Protein AF-A0AAJ3CX21-F1 (afdb_monomer)

Sequence (70 aa):
MIFLTPEEYKKRFNSAQGEILLIYLSNADLNLSRVLEKDLLMGAFLDTDFQVYYVGEYLIALQNYIRSKL

Structure (mmCIF, N/CA/C/O backbone):
data_AF-A0AAJ3CX21-F1
#
_entry.id   AF-A0AAJ3CX21-F1
#
loop_
_atom_site.group_PDB
_atom_site.id
_atom_site.type_symbol
_atom_site.label_atom_id
_atom_site.label_alt_id
_atom_site.label_comp_id
_atom_site.label_asym_id
_atom_site.label_entity_id
_atom_site.label_seq_id
_atom_site.pdbx_PDB_ins_code
_atom_site.Cartn_x
_atom_site.Cartn_y
_atom_site.Cartn_z
_atom_site.occupancy
_atom_site.B_iso_or_equiv
_atom_site.auth_seq_id
_atom_site.auth_comp_id
_atom_site.auth_asym_id
_atom_site.auth_atom_id
_atom_site.pdbx_PDB_model_num
ATOM 1 N N . MET A 1 1 ? 18.576 -4.432 -5.380 1.00 75.75 1 MET A N 1
ATOM 2 C CA . MET A 1 1 ? 17.602 -3.336 -5.537 1.00 75.75 1 MET A CA 1
ATOM 3 C C . MET A 1 1 ? 17.482 -3.050 -7.019 1.00 75.75 1 MET A C 1
ATOM 5 O O . MET A 1 1 ? 18.487 -2.738 -7.650 1.00 75.75 1 MET A O 1
ATOM 9 N N . ILE A 1 2 ? 16.303 -3.296 -7.579 1.00 89.31 2 ILE A N 1
ATOM 10 C CA . ILE A 1 2 ? 15.985 -3.105 -8.997 1.00 89.31 2 ILE A CA 1
ATOM 11 C C . ILE A 1 2 ? 15.431 -1.691 -9.168 1.00 89.31 2 ILE A C 1
ATOM 13 O O . ILE A 1 2 ? 14.505 -1.320 -8.453 1.00 89.31 2 ILE A O 1
ATOM 17 N N . PHE A 1 3 ? 15.973 -0.930 -10.116 1.00 91.31 3 PHE A N 1
ATOM 18 C CA . PHE A 1 3 ? 15.391 0.346 -10.527 1.00 91.31 3 PHE A CA 1
ATOM 19 C C . PHE A 1 3 ? 14.306 0.079 -11.559 1.00 91.31 3 PHE A C 1
ATOM 21 O O . PHE A 1 3 ? 14.599 -0.460 -12.629 1.00 91.31 3 PHE A O 1
ATOM 28 N N . LEU A 1 4 ? 13.062 0.422 -11.234 1.00 91.75 4 LEU A N 1
ATOM 29 C CA . LEU A 1 4 ? 11.962 0.269 -12.179 1.00 91.75 4 LEU A CA 1
ATOM 30 C C . LEU A 1 4 ? 11.912 1.440 -13.155 1.00 91.75 4 LEU A C 1
ATOM 32 O O . LEU A 1 4 ? 12.041 2.606 -12.780 1.00 91.75 4 LEU A O 1
ATOM 36 N N . THR A 1 5 ? 11.618 1.134 -14.412 1.00 95.31 5 THR A N 1
ATOM 37 C CA . THR A 1 5 ? 11.137 2.151 -15.347 1.00 95.31 5 THR A CA 1
ATOM 38 C C . THR A 1 5 ? 9.734 2.631 -14.941 1.00 95.31 5 THR A C 1
ATOM 40 O O . THR A 1 5 ? 8.982 1.890 -14.293 1.00 95.31 5 THR A O 1
ATOM 43 N N . PRO A 1 6 ? 9.312 3.839 -15.361 1.00 94.81 6 PRO A N 1
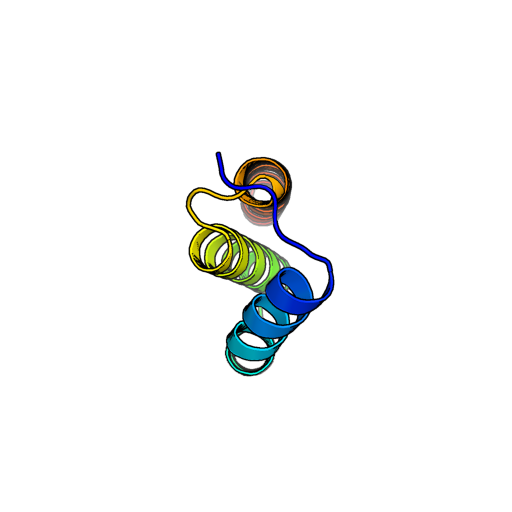ATOM 44 C CA . PRO A 1 6 ? 7.959 4.330 -15.092 1.00 94.81 6 PRO A CA 1
ATOM 45 C C . PRO A 1 6 ? 6.843 3.376 -15.552 1.00 94.81 6 PRO A C 1
ATOM 47 O O . PRO A 1 6 ? 5.822 3.246 -14.878 1.00 94.81 6 PRO A O 1
ATOM 50 N N . GLU A 1 7 ? 7.039 2.668 -16.668 1.00 96.88 7 GLU A N 1
ATOM 51 C CA . GLU A 1 7 ? 6.058 1.706 -17.185 1.00 96.88 7 GLU A CA 1
ATOM 52 C C . GLU A 1 7 ? 5.969 0.437 -16.327 1.00 96.88 7 GLU A C 1
ATOM 54 O O . GLU A 1 7 ? 4.872 -0.064 -16.067 1.00 96.88 7 GLU A O 1
ATOM 59 N N . GLU A 1 8 ? 7.095 -0.070 -15.822 1.00 95.06 8 GLU A N 1
ATOM 60 C CA . GLU A 1 8 ? 7.095 -1.212 -14.900 1.00 95.06 8 GLU A CA 1
ATOM 61 C C . GLU A 1 8 ? 6.457 -0.852 -13.559 1.00 95.06 8 GLU A C 1
ATOM 63 O O . GLU A 1 8 ? 5.680 -1.647 -13.021 1.00 95.06 8 GLU A O 1
ATOM 68 N N . TYR A 1 9 ? 6.726 0.358 -13.053 1.00 95.50 9 TYR A N 1
ATOM 69 C CA . TYR A 1 9 ? 6.041 0.892 -11.878 1.00 95.50 9 TYR A CA 1
ATOM 70 C C . TYR A 1 9 ? 4.528 0.921 -12.103 1.00 95.50 9 TYR A C 1
ATOM 72 O O . TYR A 1 9 ? 3.765 0.358 -11.316 1.00 95.50 9 TYR A O 1
ATOM 80 N N . LYS A 1 10 ? 4.088 1.520 -13.215 1.00 96.31 10 LYS A N 1
ATOM 81 C CA . LYS A 1 10 ? 2.668 1.653 -13.555 1.00 96.31 10 LYS A CA 1
ATOM 82 C C . LYS A 1 10 ? 1.988 0.294 -13.670 1.00 96.31 10 LYS A C 1
ATOM 84 O O . LYS A 1 10 ? 0.889 0.116 -13.154 1.00 96.31 10 LYS A O 1
ATOM 89 N N . LYS A 1 11 ? 2.644 -0.684 -14.299 1.00 96.44 11 LYS A N 1
ATOM 90 C CA . LYS A 1 11 ? 2.125 -2.051 -14.417 1.00 96.44 11 LYS A CA 1
ATOM 91 C C . LYS A 1 11 ? 1.900 -2.691 -13.045 1.00 96.44 11 LYS A C 1
ATOM 93 O O . LYS A 1 11 ? 0.822 -3.233 -12.813 1.00 96.44 11 LYS A O 1
ATOM 98 N N . ARG A 1 12 ? 2.884 -2.608 -12.144 1.00 95.06 12 ARG A N 1
ATOM 99 C CA . ARG A 1 12 ? 2.787 -3.161 -10.780 1.00 95.06 12 ARG A CA 1
ATOM 100 C C . ARG A 1 12 ? 1.721 -2.453 -9.947 1.00 95.06 12 ARG A C 1
ATOM 102 O O . ARG A 1 12 ? 0.904 -3.109 -9.305 1.00 95.06 12 ARG A O 1
ATOM 109 N N . PHE A 1 13 ? 1.672 -1.126 -10.013 1.00 95.44 13 PHE A N 1
ATOM 110 C CA . PHE A 1 13 ? 0.649 -0.350 -9.317 1.00 95.44 13 PHE A CA 1
ATOM 111 C C . PHE A 1 13 ? -0.762 -0.711 -9.800 1.00 95.44 13 PHE A C 1
ATOM 113 O O . PHE A 1 13 ? -1.645 -0.994 -8.993 1.00 95.44 13 PHE A O 1
ATOM 120 N N . ASN A 1 14 ? -0.963 -0.792 -11.118 1.00 95.81 14 ASN A N 1
ATOM 121 C CA . ASN A 1 14 ? -2.251 -1.170 -11.698 1.00 95.81 14 ASN A CA 1
ATOM 122 C C . ASN A 1 14 ? -2.680 -2.585 -11.290 1.00 95.81 14 ASN A C 1
ATOM 124 O O . ASN A 1 14 ? -3.870 -2.807 -11.079 1.00 95.81 14 ASN A O 1
ATOM 128 N N . SER A 1 15 ? -1.743 -3.532 -11.138 1.00 94.75 15 SER A N 1
ATOM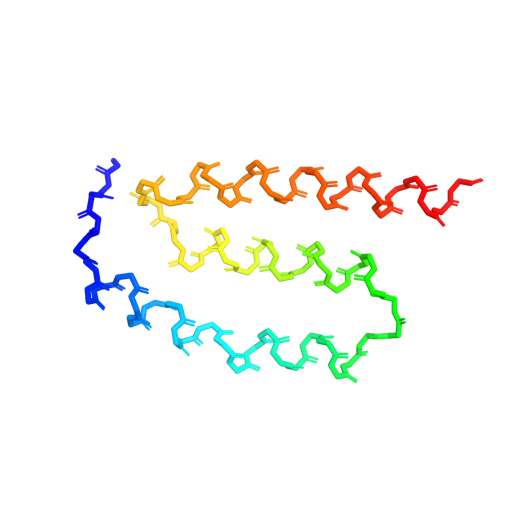 129 C CA . SER A 1 15 ? -2.088 -4.868 -10.631 1.00 94.75 15 SER A CA 1
ATOM 130 C C . SER A 1 15 ? -2.572 -4.863 -9.179 1.00 94.75 15 SER A C 1
ATOM 132 O O . SER A 1 15 ? -3.419 -5.679 -8.839 1.00 94.75 15 SER A O 1
ATOM 134 N N . ALA A 1 16 ? -2.109 -3.924 -8.347 1.00 95.75 16 ALA A N 1
ATOM 135 C CA . ALA A 1 16 ? -2.541 -3.801 -6.953 1.00 95.75 16 ALA A CA 1
ATOM 136 C C . ALA A 1 16 ? -3.827 -2.965 -6.784 1.00 95.75 16 ALA A C 1
ATOM 138 O O . ALA A 1 16 ? -4.506 -3.062 -5.764 1.00 95.75 16 ALA A O 1
ATOM 139 N N . GLN A 1 17 ? -4.194 -2.142 -7.772 1.00 95.12 17 GLN A N 1
ATOM 140 C CA . GLN A 1 17 ? -5.273 -1.156 -7.642 1.00 95.12 17 GLN A CA 1
ATOM 141 C C . GLN A 1 17 ? -6.644 -1.777 -7.325 1.00 95.12 17 GLN A C 1
ATOM 143 O O . GLN A 1 17 ? -7.420 -1.203 -6.559 1.00 95.12 17 GLN A O 1
ATOM 148 N N . GLY A 1 18 ? -6.941 -2.951 -7.892 1.00 96.38 18 GLY A N 1
ATOM 149 C CA . GLY A 1 18 ? -8.186 -3.669 -7.609 1.00 96.38 18 GLY A CA 1
ATOM 150 C C . GLY A 1 18 ? -8.276 -4.130 -6.152 1.00 96.38 18 GLY A C 1
ATO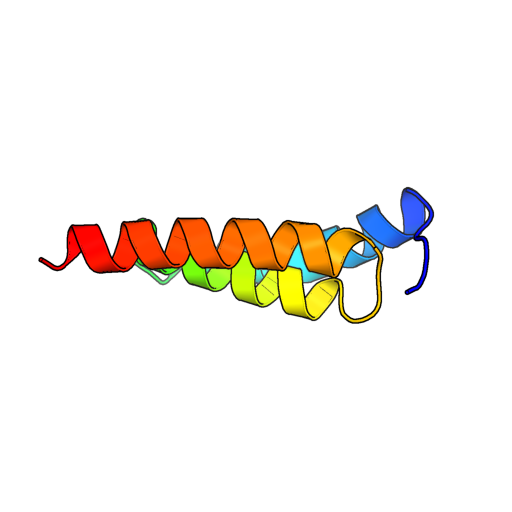M 151 O O . GLY A 1 18 ? -9.307 -3.953 -5.508 1.00 96.38 18 GLY A O 1
ATOM 152 N N . GLU A 1 19 ? -7.182 -4.655 -5.608 1.00 97.38 19 GLU A N 1
ATOM 153 C CA . GLU A 1 19 ? -7.108 -5.099 -4.214 1.00 97.38 19 GLU A CA 1
ATOM 154 C C . GLU A 1 19 ? -7.172 -3.918 -3.239 1.00 97.38 19 GLU A C 1
ATOM 156 O O . GLU A 1 19 ? -7.895 -3.986 -2.247 1.00 97.38 19 GLU A O 1
ATOM 161 N N . ILE A 1 20 ? -6.524 -2.793 -3.567 1.00 97.06 20 ILE A N 1
ATOM 162 C CA . ILE A 1 20 ? -6.649 -1.540 -2.804 1.00 97.06 20 ILE A CA 1
ATOM 163 C C . ILE A 1 20 ? -8.118 -1.121 -2.701 1.00 97.06 20 ILE A C 1
ATOM 165 O O . ILE A 1 20 ? -8.601 -0.814 -1.612 1.00 97.06 20 ILE A O 1
ATOM 169 N N . LEU A 1 21 ? -8.856 -1.140 -3.813 1.00 96.56 21 LEU A N 1
ATOM 170 C CA . LEU A 1 21 ? -10.276 -0.796 -3.797 1.00 96.56 21 LEU A CA 1
ATOM 171 C C . LEU A 1 21 ? -11.074 -1.735 -2.879 1.00 96.56 21 LEU A C 1
ATOM 173 O O . LEU A 1 21 ? -11.897 -1.268 -2.090 1.00 96.56 21 LEU A O 1
ATOM 177 N N . LEU A 1 22 ? -10.814 -3.042 -2.945 1.00 96.50 22 LEU A N 1
ATOM 178 C CA . LEU A 1 22 ? -11.478 -4.026 -2.086 1.00 96.50 22 LEU A CA 1
ATOM 179 C C . LEU A 1 22 ? -11.173 -3.804 -0.602 1.00 96.50 22 LEU A C 1
ATOM 181 O O . LEU A 1 22 ? -12.087 -3.929 0.215 1.00 96.50 22 LEU A O 1
ATOM 185 N N . ILE A 1 23 ? -9.939 -3.427 -0.250 1.00 96.88 23 ILE A N 1
ATOM 186 C CA . ILE A 1 23 ? -9.552 -3.085 1.126 1.00 96.88 23 ILE A CA 1
ATOM 187 C C . ILE A 1 23 ? -10.447 -1.967 1.665 1.00 96.88 23 ILE A C 1
ATOM 189 O O . ILE A 1 23 ? -11.028 -2.131 2.738 1.00 96.88 23 ILE A O 1
ATOM 193 N N . TYR A 1 24 ? -10.607 -0.868 0.922 1.00 96.31 24 TYR A N 1
ATOM 194 C CA . TYR A 1 24 ? -11.408 0.278 1.371 1.00 96.31 24 TYR A CA 1
ATOM 195 C C . TYR A 1 24 ? -12.918 0.017 1.364 1.00 96.31 24 TYR A C 1
ATOM 197 O O . TYR A 1 24 ? -13.637 0.596 2.172 1.00 96.31 24 TYR A O 1
ATOM 205 N N . LEU A 1 25 ? -13.418 -0.851 0.480 1.00 96.38 25 LEU A N 1
ATOM 206 C CA . LEU A 1 25 ? -14.835 -1.233 0.474 1.00 96.38 25 LEU A CA 1
ATOM 207 C C . LEU A 1 25 ? -15.189 -2.217 1.596 1.00 96.38 25 LEU A C 1
ATOM 209 O O . LEU A 1 25 ? -16.327 -2.229 2.060 1.00 96.38 25 LEU A O 1
ATOM 213 N N . SER A 1 26 ? -14.230 -3.041 2.025 1.00 94.06 26 SER A N 1
ATOM 214 C CA . SER A 1 26 ? -14.467 -4.126 2.990 1.00 94.06 26 SER A CA 1
ATOM 215 C C . SER A 1 26 ? -14.145 -3.744 4.436 1.00 94.06 26 SER A C 1
ATOM 217 O O . SER A 1 26 ? -14.496 -4.487 5.350 1.00 94.06 26 SER A O 1
ATOM 219 N N . ASN A 1 27 ? -13.486 -2.604 4.668 1.00 91.31 27 ASN A N 1
ATOM 220 C CA . ASN A 1 27 ? -13.076 -2.158 5.997 1.00 91.31 27 ASN A CA 1
ATOM 221 C C . ASN A 1 27 ? -13.724 -0.820 6.365 1.00 91.31 27 ASN A C 1
ATOM 223 O O . ASN A 1 27 ? -13.556 0.181 5.678 1.00 91.31 27 ASN A O 1
ATOM 227 N N . ALA A 1 28 ? -14.404 -0.780 7.513 1.00 90.94 28 ALA A N 1
ATOM 228 C CA . ALA A 1 28 ? -14.956 0.462 8.062 1.00 90.94 28 ALA A CA 1
ATOM 229 C C . ALA A 1 28 ? -13.890 1.355 8.730 1.00 90.94 28 ALA A C 1
ATOM 231 O O . ALA A 1 28 ? -14.108 2.547 8.936 1.00 90.94 28 ALA A O 1
ATOM 232 N N . ASP A 1 29 ? -12.738 0.782 9.089 1.00 95.56 29 ASP A N 1
ATOM 233 C CA . ASP A 1 29 ? -11.634 1.506 9.712 1.00 95.56 29 ASP A CA 1
ATOM 234 C C . ASP A 1 29 ? -10.658 2.020 8.648 1.00 95.56 29 ASP A C 1
ATOM 236 O O . ASP A 1 29 ? -9.915 1.258 8.019 1.00 95.56 29 ASP A O 1
ATOM 240 N N . LEU A 1 30 ? -10.644 3.340 8.466 1.00 95.06 30 LEU A N 1
ATOM 241 C CA . LEU A 1 30 ? -9.786 4.003 7.490 1.00 95.06 30 LEU A CA 1
ATOM 242 C C . LEU A 1 30 ? -8.293 3.885 7.833 1.00 95.06 30 LEU A C 1
ATOM 244 O O . LEU A 1 30 ? -7.462 3.795 6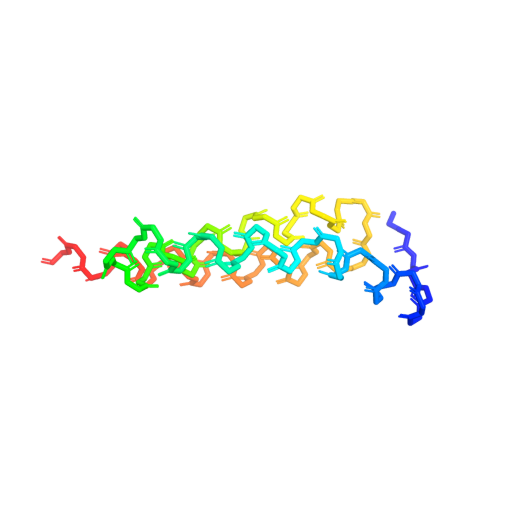.930 1.00 95.06 30 LEU A O 1
ATOM 248 N N . ASN A 1 31 ? -7.934 3.890 9.119 1.00 96.56 31 ASN A N 1
ATOM 249 C CA . ASN A 1 31 ? -6.536 3.772 9.524 1.00 96.56 31 ASN A CA 1
ATOM 250 C C . ASN A 1 31 ? -6.028 2.355 9.268 1.00 96.56 31 ASN A C 1
ATOM 252 O O . ASN A 1 31 ? -4.930 2.197 8.741 1.00 96.56 31 ASN A O 1
ATOM 256 N N . LEU A 1 32 ? -6.847 1.339 9.552 1.00 96.62 32 LEU A N 1
ATOM 257 C CA . LEU A 1 32 ? -6.521 -0.041 9.195 1.00 96.62 32 LEU A CA 1
ATOM 258 C C . LEU A 1 32 ? -6.429 -0.223 7.675 1.00 96.62 32 LEU A C 1
ATOM 260 O O . LEU A 1 32 ? -5.478 -0.827 7.190 1.00 96.62 32 LEU A O 1
ATOM 264 N N . SER A 1 33 ? -7.365 0.355 6.917 1.00 97.88 33 SER A N 1
ATOM 265 C CA . SER A 1 33 ? -7.358 0.294 5.447 1.00 97.88 33 SER A CA 1
ATOM 266 C C . SER A 1 33 ? -6.053 0.834 4.861 1.00 97.88 33 SER A C 1
ATOM 268 O O . SER A 1 33 ? -5.463 0.218 3.979 1.00 97.88 33 SER A O 1
ATOM 270 N N . ARG A 1 34 ? -5.550 1.948 5.408 1.00 97.25 34 ARG A N 1
ATOM 271 C CA . ARG A 1 34 ? -4.262 2.529 5.006 1.00 97.25 34 ARG A CA 1
ATOM 272 C C . ARG A 1 34 ? -3.083 1.612 5.314 1.00 97.25 34 ARG A C 1
ATOM 274 O O . ARG A 1 34 ? -2.185 1.515 4.487 1.00 97.25 34 ARG A O 1
ATOM 281 N N . VAL A 1 35 ? -3.072 0.939 6.467 1.00 98.12 35 VAL A N 1
ATOM 282 C CA . VAL A 1 35 ? -2.015 -0.033 6.802 1.00 98.12 35 VAL A CA 1
ATOM 283 C C . VAL A 1 35 ? -1.983 -1.159 5.771 1.00 98.12 35 VAL A C 1
ATOM 285 O O . VAL A 1 35 ? -0.924 -1.446 5.219 1.00 98.12 35 VAL A O 1
ATOM 288 N N . LEU A 1 36 ? -3.146 -1.739 5.466 1.00 97.94 36 LEU A N 1
ATOM 289 C CA . LEU A 1 36 ? -3.273 -2.837 4.506 1.00 97.94 36 LEU A CA 1
ATOM 290 C C . LEU A 1 36 ? -2.897 -2.410 3.079 1.00 97.94 36 LEU A C 1
ATOM 292 O O . LEU A 1 36 ? -2.22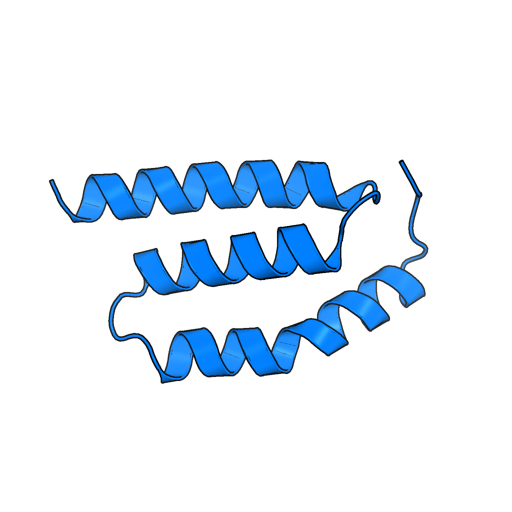1 -3.153 2.376 1.00 97.94 36 LEU A O 1
ATOM 296 N N . GLU A 1 37 ? -3.270 -1.197 2.660 1.00 97.88 37 GLU A N 1
ATOM 297 C CA . GLU A 1 37 ? -2.849 -0.634 1.370 1.00 97.88 37 GLU A CA 1
ATOM 298 C C . GLU A 1 37 ? -1.318 -0.549 1.266 1.00 97.88 37 GLU A C 1
ATOM 300 O O . GLU A 1 37 ? -0.743 -0.920 0.241 1.00 97.88 37 GLU A O 1
ATOM 305 N N . LYS A 1 38 ? -0.640 -0.057 2.314 1.00 97.94 38 LYS A N 1
ATOM 306 C CA . LYS A 1 38 ? 0.823 0.090 2.289 1.00 97.94 38 LYS A CA 1
ATOM 307 C C . LYS A 1 38 ? 1.545 -1.249 2.361 1.00 97.94 38 LYS A C 1
ATOM 309 O O . L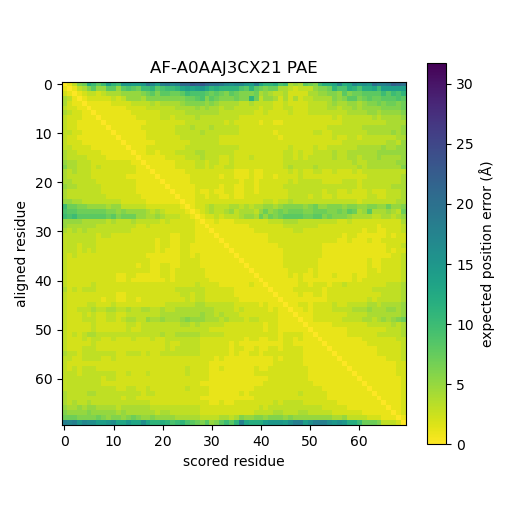YS A 1 38 ? 2.557 -1.396 1.684 1.00 97.94 38 LYS A O 1
ATOM 314 N N . ASP A 1 39 ? 1.017 -2.214 3.108 1.00 97.62 39 ASP A N 1
ATOM 315 C CA . ASP A 1 39 ? 1.541 -3.585 3.136 1.00 97.62 39 ASP A CA 1
ATOM 316 C C . ASP A 1 39 ? 1.445 -4.253 1.753 1.00 97.62 39 ASP A C 1
ATOM 318 O O . ASP A 1 39 ? 2.433 -4.773 1.229 1.00 97.62 39 ASP A O 1
ATOM 322 N N . LEU A 1 40 ? 0.293 -4.119 1.088 1.00 97.56 40 LEU A N 1
ATOM 323 C CA . LEU A 1 40 ? 0.094 -4.607 -0.275 1.00 97.56 40 LEU A CA 1
ATOM 324 C C . LEU A 1 40 ? 1.076 -3.967 -1.267 1.00 97.56 40 LEU A C 1
ATOM 326 O O . LEU A 1 40 ? 1.707 -4.665 -2.062 1.00 97.56 40 LEU A O 1
ATOM 330 N N . LEU A 1 41 ? 1.226 -2.640 -1.227 1.00 97.44 41 LEU A N 1
ATOM 331 C CA . LEU A 1 41 ? 2.158 -1.928 -2.105 1.00 97.44 41 LEU A CA 1
ATOM 332 C C . LEU A 1 41 ? 3.616 -2.300 -1.801 1.00 97.44 41 LEU A C 1
ATOM 334 O O . LEU A 1 41 ? 4.400 -2.498 -2.725 1.00 97.44 41 LEU A O 1
ATOM 338 N N . MET A 1 42 ? 3.980 -2.484 -0.532 1.00 96.38 42 MET A N 1
ATOM 339 C CA . MET A 1 42 ? 5.298 -2.997 -0.156 1.00 96.38 42 MET A CA 1
ATOM 340 C C . MET A 1 42 ? 5.571 -4.364 -0.805 1.00 96.38 42 MET A C 1
ATOM 342 O O . MET A 1 42 ? 6.654 -4.563 -1.358 1.00 96.38 42 MET A O 1
ATOM 346 N N . GLY A 1 43 ? 4.590 -5.273 -0.807 1.00 95.31 43 GLY A N 1
ATOM 347 C CA . GLY A 1 43 ? 4.683 -6.566 -1.492 1.00 95.31 43 GLY A CA 1
ATOM 348 C C . GLY A 1 43 ? 4.763 -6.447 -3.020 1.00 95.31 43 GLY A C 1
ATOM 349 O O . GLY A 1 43 ? 5.623 -7.065 -3.647 1.00 95.31 43 GLY A O 1
ATOM 350 N N . ALA A 1 44 ? 3.927 -5.605 -3.635 1.00 95.81 44 ALA A N 1
ATOM 351 C CA . ALA A 1 44 ? 3.910 -5.388 -5.089 1.00 95.81 44 ALA A CA 1
ATOM 352 C C . ALA A 1 44 ? 5.248 -4.845 -5.635 1.00 95.81 44 ALA A C 1
ATOM 354 O O . ALA A 1 44 ? 5.626 -5.095 -6.789 1.00 95.81 44 ALA A O 1
ATOM 355 N N . PHE A 1 45 ? 5.986 -4.123 -4.793 1.00 96.62 45 PHE A N 1
ATOM 356 C CA . PHE A 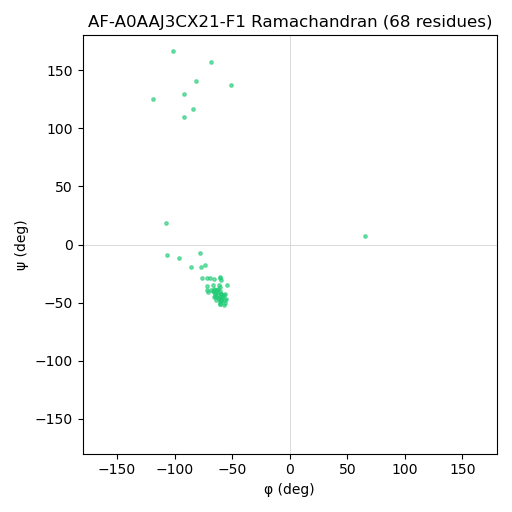1 45 ? 7.266 -3.498 -5.109 1.00 96.62 45 PHE A CA 1
ATOM 357 C C . PHE A 1 45 ? 8.469 -4.195 -4.454 1.00 96.62 45 PHE A C 1
ATOM 359 O O . PHE A 1 45 ? 9.549 -3.605 -4.404 1.00 96.62 45 PHE A O 1
ATOM 366 N N . LEU A 1 46 ? 8.329 -5.449 -4.011 1.00 94.88 46 LEU A N 1
ATOM 367 C CA . LEU A 1 46 ? 9.425 -6.237 -3.436 1.00 94.88 46 LEU A CA 1
ATOM 368 C C . LEU A 1 46 ? 10.678 -6.242 -4.337 1.00 94.88 46 LEU A C 1
ATOM 370 O O . LEU A 1 46 ? 10.571 -6.372 -5.560 1.00 94.88 46 LEU A O 1
ATOM 374 N N . ASP A 1 47 ? 11.852 -6.090 -3.716 1.00 94.25 47 ASP A N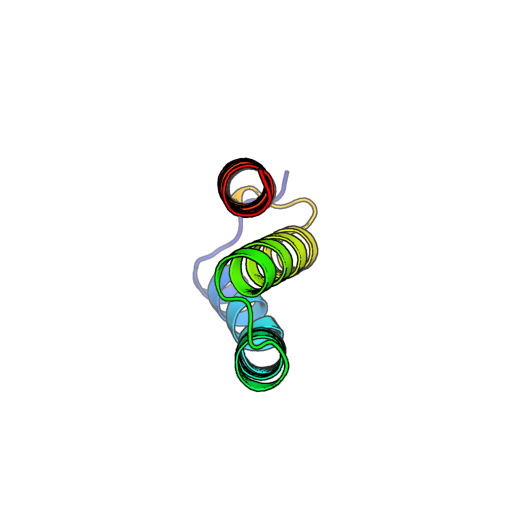 1
ATOM 375 C CA . ASP A 1 47 ? 13.194 -6.015 -4.320 1.00 94.25 47 ASP A CA 1
ATOM 376 C C . ASP A 1 47 ? 13.459 -4.796 -5.221 1.00 94.25 47 ASP A C 1
ATOM 378 O O . ASP A 1 47 ? 14.531 -4.683 -5.837 1.00 94.25 47 ASP A O 1
ATOM 382 N N . THR A 1 48 ? 12.526 -3.845 -5.269 1.00 94.69 48 THR A N 1
ATOM 383 C CA . THR A 1 48 ? 12.649 -2.609 -6.054 1.00 94.69 48 THR A CA 1
ATOM 384 C C . THR A 1 48 ? 13.032 -1.414 -5.194 1.00 94.69 48 THR A C 1
ATOM 386 O O . THR A 1 48 ? 12.956 -1.447 -3.964 1.00 94.69 48 THR A O 1
ATOM 389 N N . ASP A 1 49 ? 13.436 -0.330 -5.844 1.00 91.12 49 ASP A N 1
ATOM 390 C CA . ASP A 1 49 ? 13.731 0.932 -5.183 1.00 91.12 49 ASP A CA 1
ATOM 391 C C . ASP A 1 49 ? 12.533 1.542 -4.438 1.00 91.12 49 ASP A C 1
ATOM 393 O O . ASP A 1 49 ? 12.692 2.151 -3.376 1.00 91.12 49 ASP A O 1
ATOM 397 N N . PHE A 1 50 ? 11.323 1.266 -4.917 1.00 94.56 50 PHE A N 1
ATOM 398 C CA . PHE A 1 50 ? 10.072 1.688 -4.291 1.00 94.56 50 PHE A CA 1
ATOM 399 C C . PHE A 1 50 ? 9.718 0.916 -3.015 1.00 94.56 50 PHE A C 1
ATOM 401 O O . PHE A 1 50 ? 8.919 1.410 -2.218 1.00 94.56 50 PHE A O 1
ATOM 408 N N . GLN A 1 51 ? 10.315 -0.257 -2.763 1.00 95.00 51 GLN A N 1
ATOM 409 C CA . GLN A 1 51 ? 10.036 -1.020 -1.542 1.00 95.00 51 GLN A CA 1
ATOM 410 C C . GLN A 1 51 ? 10.337 -0.191 -0.288 1.00 95.00 51 GLN A C 1
ATOM 412 O O . GLN A 1 51 ? 9.531 -0.150 0.636 1.00 95.00 51 GLN A O 1
ATOM 417 N N . VAL A 1 52 ? 11.478 0.508 -0.267 1.00 93.31 52 VAL A N 1
ATOM 418 C CA . VAL A 1 52 ? 11.912 1.321 0.883 1.00 93.31 52 VAL A CA 1
ATOM 419 C C . VAL A 1 52 ? 10.930 2.461 1.154 1.00 93.31 52 VAL A C 1
ATOM 421 O O . VAL A 1 52 ? 10.616 2.742 2.311 1.00 93.31 52 VAL A O 1
ATOM 424 N N . TYR A 1 53 ? 10.406 3.080 0.094 1.00 94.31 53 TYR A N 1
ATOM 425 C CA . TYR A 1 53 ? 9.372 4.104 0.205 1.00 94.31 53 TYR A CA 1
ATOM 426 C C . TYR A 1 53 ? 8.108 3.544 0.876 1.00 94.31 53 TYR A C 1
ATOM 428 O O . TYR A 1 53 ? 7.653 4.089 1.882 1.00 94.31 53 TYR A O 1
ATOM 436 N N . TYR A 1 54 ? 7.589 2.411 0.394 1.00 96.75 54 TYR A N 1
ATOM 437 C CA . TYR A 1 54 ? 6.379 1.812 0.964 1.00 96.75 54 TYR A CA 1
ATOM 438 C C . TYR A 1 54 ? 6.574 1.233 2.369 1.00 96.75 54 TYR A C 1
ATOM 440 O O . TYR A 1 54 ? 5.636 1.280 3.160 1.00 96.75 54 TYR A O 1
ATOM 448 N N . VAL A 1 55 ? 7.781 0.780 2.731 1.00 97.06 55 VAL A N 1
ATOM 449 C CA . VAL A 1 55 ? 8.126 0.429 4.123 1.00 97.06 55 VAL A CA 1
ATOM 450 C C . VAL A 1 55 ? 7.958 1.643 5.041 1.00 97.06 55 VAL A C 1
ATOM 452 O O . VAL A 1 55 ? 7.357 1.530 6.109 1.00 97.06 55 VAL A O 1
ATOM 455 N N . GLY A 1 56 ? 8.454 2.814 4.631 1.00 97.12 56 GLY A N 1
ATOM 456 C CA . GLY A 1 56 ? 8.291 4.053 5.397 1.00 97.12 56 GLY A CA 1
ATOM 457 C C . GLY A 1 56 ? 6.820 4.428 5.578 1.00 97.12 56 GLY A C 1
ATOM 458 O O . GLY A 1 56 ? 6.363 4.641 6.702 1.00 97.12 56 GLY A O 1
ATOM 459 N N . GLU A 1 57 ? 6.060 4.429 4.483 1.00 98.00 57 GLU A N 1
ATOM 460 C CA . GLU A 1 57 ? 4.621 4.717 4.497 1.00 98.00 57 GLU A CA 1
ATOM 461 C C . GLU A 1 57 ? 3.835 3.723 5.367 1.00 98.00 57 GLU A C 1
ATOM 463 O O . GLU A 1 57 ? 2.946 4.127 6.120 1.00 98.00 57 GLU A O 1
ATOM 468 N N . TYR A 1 58 ? 4.184 2.433 5.314 1.00 98.12 58 TYR A N 1
ATOM 469 C CA . TYR A 1 58 ? 3.589 1.389 6.150 1.00 98.12 58 TYR A CA 1
ATOM 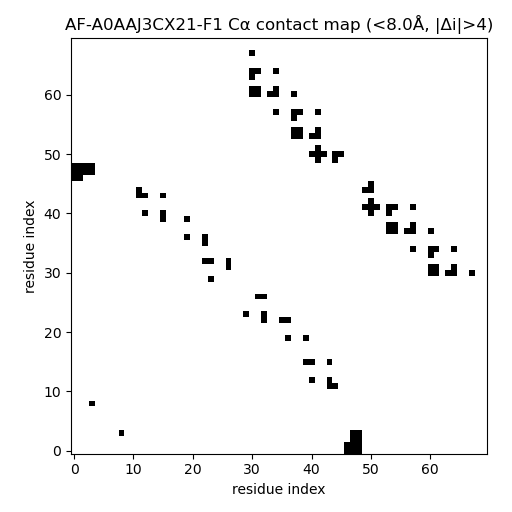470 C C . TYR A 1 58 ? 3.805 1.665 7.639 1.00 98.12 58 TYR A C 1
ATOM 472 O O . TYR A 1 58 ? 2.851 1.625 8.416 1.00 98.12 58 TYR A O 1
ATOM 480 N N . LEU A 1 59 ? 5.030 2.005 8.049 1.00 98.31 59 LEU A N 1
ATOM 481 C CA . LEU A 1 59 ? 5.336 2.299 9.452 1.00 98.31 59 LEU A CA 1
ATOM 482 C C . LEU A 1 59 ? 4.561 3.519 9.963 1.00 98.31 59 LEU A C 1
ATOM 484 O O . LEU A 1 59 ? 4.042 3.494 11.081 1.00 98.31 59 LEU A O 1
ATOM 488 N N . ILE A 1 60 ? 4.437 4.568 9.146 1.00 98.19 60 ILE A N 1
ATOM 489 C CA . ILE A 1 60 ? 3.649 5.764 9.480 1.00 98.19 60 ILE A CA 1
ATOM 490 C C . ILE A 1 60 ? 2.164 5.402 9.620 1.00 98.19 60 ILE A C 1
ATOM 492 O O . ILE A 1 60 ? 1.522 5.776 10.606 1.00 98.19 60 ILE A O 1
ATOM 496 N N . ALA A 1 61 ? 1.611 4.652 8.663 1.00 98.00 61 ALA A N 1
ATOM 497 C CA . ALA A 1 61 ? 0.224 4.198 8.711 1.00 98.00 61 ALA A CA 1
ATOM 498 C C . ALA A 1 61 ? -0.042 3.334 9.954 1.00 98.00 61 ALA A C 1
ATOM 500 O O . ALA A 1 61 ? -1.044 3.537 10.641 1.00 98.00 61 ALA A O 1
ATOM 501 N N . LEU A 1 62 ? 0.884 2.432 10.291 1.00 98.38 62 LEU A N 1
ATOM 502 C CA . LEU A 1 62 ? 0.787 1.555 11.454 1.00 98.38 62 LEU A CA 1
ATOM 503 C C . LEU A 1 62 ? 0.791 2.350 12.762 1.00 98.38 62 LEU A C 1
ATOM 505 O O . LEU A 1 62 ? -0.047 2.111 13.630 1.00 98.38 62 LEU A O 1
ATOM 509 N N . GLN A 1 63 ? 1.680 3.337 12.895 1.00 98.25 63 GLN A N 1
ATOM 510 C CA . GLN A 1 63 ? 1.695 4.227 14.059 1.00 98.25 63 GLN A CA 1
ATOM 511 C C . GLN A 1 63 ? 0.376 4.990 14.210 1.00 98.25 63 GLN A C 1
ATOM 513 O O . GLN A 1 63 ? -0.141 5.105 15.321 1.00 98.25 63 GLN A O 1
ATOM 518 N N . ASN A 1 64 ? -0.188 5.489 13.108 1.00 97.69 64 ASN A N 1
ATOM 519 C CA . ASN A 1 64 ? -1.472 6.190 13.124 1.00 97.69 64 ASN A CA 1
ATOM 520 C C . ASN A 1 64 ? -2.627 5.264 13.519 1.00 97.69 64 ASN A C 1
ATOM 522 O O . ASN A 1 64 ? -3.478 5.654 14.318 1.00 97.69 64 ASN A O 1
ATOM 526 N N . TYR A 1 65 ? -2.633 4.029 13.015 1.00 97.88 65 TYR A N 1
ATOM 527 C CA . TYR A 1 65 ? -3.607 3.021 13.416 1.00 97.88 65 TYR A CA 1
ATOM 528 C C . TYR A 1 65 ? -3.516 2.717 14.913 1.00 97.88 65 TYR A C 1
ATOM 530 O O . TYR A 1 65 ? -4.525 2.842 15.606 1.00 97.88 65 TYR A O 1
ATOM 538 N N . ILE A 1 66 ? -2.318 2.427 15.433 1.00 97.69 66 ILE A N 1
ATOM 539 C CA . ILE A 1 66 ? -2.100 2.170 16.865 1.00 97.69 66 ILE A CA 1
ATOM 540 C C . ILE A 1 66 ? -2.586 3.355 17.707 1.00 97.69 66 ILE A C 1
ATOM 542 O O . ILE A 1 66 ? -3.349 3.159 18.648 1.00 97.69 66 ILE A O 1
ATOM 546 N N . ARG A 1 67 ? -2.217 4.590 17.339 1.00 97.06 67 ARG A N 1
ATOM 547 C CA . ARG A 1 67 ? -2.665 5.806 18.042 1.00 97.06 67 ARG A CA 1
ATOM 548 C C . ARG A 1 67 ? -4.180 5.979 18.047 1.00 97.06 67 ARG A C 1
ATOM 550 O O . ARG A 1 67 ? -4.698 6.552 18.989 1.00 97.06 67 ARG A O 1
ATOM 557 N N . SER A 1 68 ? -4.887 5.497 17.027 1.00 95.75 68 SER A N 1
ATOM 558 C CA . SER A 1 68 ? -6.353 5.574 16.973 1.00 95.75 68 SER A CA 1
ATOM 559 C C . SER A 1 68 ? -7.079 4.530 17.830 1.00 95.75 68 SER A C 1
ATOM 561 O O . SER A 1 68 ? -8.305 4.572 17.918 1.00 95.75 68 SER A O 1
ATOM 563 N N . LYS A 1 69 ? -6.346 3.576 18.419 1.00 93.75 69 LYS A N 1
ATOM 564 C CA . LYS A 1 69 ? -6.880 2.522 19.300 1.00 93.75 69 LYS A CA 1
ATOM 565 C C . LYS A 1 69 ? -6.553 2.731 20.780 1.00 93.75 69 LYS A C 1
ATOM 567 O O . LYS A 1 69 ? -7.071 1.976 21.600 1.00 93.75 69 LYS A O 1
ATOM 572 N N . LEU A 1 70 ? -5.690 3.697 21.090 1.00 85.56 70 LEU A N 1
ATOM 573 C CA . LEU A 1 70 ? -5.343 4.129 22.446 1.00 85.56 70 LEU A CA 1
ATOM 574 C C . LEU A 1 70 ? -6.282 5.252 22.891 1.00 85.56 70 LEU A C 1
ATOM 576 O O . LEU A 1 70 ? -6.626 5.259 24.091 1.00 85.56 70 LEU A O 1
#

Secondary structure (DSSP, 8-state):
-BPPPHHHHHHHHHHHHHHHHHHHHH-S-HHHHHHHHHHHHHHHTTTBHHHHHHHHHHHHHHHHHHHTT-

pLDDT: mean 95.48, std 3.33, range [75.75, 98.38]

Organism: Escherichia coli (NCBI:txid562)

Radius of gyration: 12.85 Å; Cα contacts (8 Å, |Δi|>4): 60; chains: 1; bounding box: 33×13×40 Å

Nearest PDB structures (foldseek):
  7uq2-assembly1_A  TM=5.918E-01  e=4.030E+00  Tequatrovirus

Foldseek 3Di:
DDEDDPVLVVVLCVVCVVVLVVLVVVDPDPLVSQLVSLVSVLVSQPPYPCNVVSVVSNVVSVVVVVVVVD

Solvent-accessible surface area (backbone atoms only — not comparable to full-atom values): 3752 Å² total; per-residue (Å²): 119,43,83,72,53,74,65,57,48,49,53,43,50,60,68,43,48,64,56,45,52,48,43,57,74,74,38,92,48,65,45,55,30,46,27,54,44,24,50,51,49,23,60,66,28,61,68,29,63,59,21,63,55,26,50,53,52,24,53,53,29,44,52,53,32,55,62,75,76,110

Mean predicted aligned error: 2.8 Å